Protein AF-M2P724-F1 (afdb_monomer_lite)

Radius of gyration: 20.93 Å; chains: 1; bounding box: 44×33×65 Å

pLDDT: mean 83.1, std 13.67, range [34.91, 96.81]

Secondary structure (DSSP, 8-state):
-HHHHHHHHHHHHHHHHHHHHHHHHHHHHHHHHHHHHHHHHHHHH-TTS-HHHHHHHHHHHHHHHHHHHHHHHHHHIIIIITTT-HHHHTS--HHHHHHHHHHHHHHHHHHHHHHHHHHHHTTT-TT-SS----

Structure (mmCIF, N/CA/C/O backbone):
data_AF-M2P724-F1
#
_entry.id   AF-M2P724-F1
#
loop_
_atom_site.group_PDB
_atom_site.id
_atom_site.type_symbol
_atom_site.label_atom_id
_atom_site.label_alt_id
_atom_site.label_comp_id
_atom_site.label_asym_id
_atom_site.label_entity_id
_atom_site.label_seq_id
_atom_site.pdbx_PDB_ins_code
_atom_site.Cartn_x
_atom_site.Cartn_y
_atom_site.Cartn_z
_atom_site.occupancy
_atom_site.B_iso_or_equiv
_atom_site.auth_seq_id
_atom_site.auth_comp_id
_atom_site.auth_asym_id
_atom_site.auth_atom_id
_atom_site.pdbx_PDB_model_num
ATOM 1 N N . MET A 1 1 ? 24.271 5.626 -35.280 1.00 45.81 1 MET A N 1
ATOM 2 C CA . MET A 1 1 ? 24.306 6.841 -34.432 1.00 45.81 1 MET A CA 1
ATOM 3 C C . MET A 1 1 ? 22.914 7.267 -33.945 1.00 45.81 1 MET A C 1
ATOM 5 O O . MET A 1 1 ? 22.829 7.806 -32.856 1.00 45.81 1 MET A O 1
ATOM 9 N N . SER A 1 2 ? 21.824 6.957 -34.663 1.00 53.28 2 SER A N 1
ATOM 10 C CA . SER A 1 2 ? 20.428 7.166 -34.215 1.00 53.28 2 SER A CA 1
ATOM 11 C C . SER A 1 2 ? 19.919 6.164 -33.164 1.00 53.28 2 SER A C 1
ATOM 13 O O . SER A 1 2 ? 19.050 6.508 -32.376 1.00 53.28 2 SER A O 1
ATOM 15 N N . VAL A 1 3 ? 20.470 4.943 -33.121 1.00 55.03 3 VAL A N 1
ATOM 16 C CA . VAL A 1 3 ? 20.098 3.920 -32.119 1.00 55.03 3 VAL A CA 1
ATOM 17 C C . VAL A 1 3 ? 20.553 4.312 -30.708 1.00 55.03 3 VAL A C 1
ATOM 19 O O . VAL A 1 3 ? 19.787 4.161 -29.767 1.00 55.03 3 VAL A O 1
ATOM 22 N N . PHE A 1 4 ? 21.749 4.896 -30.565 1.00 55.62 4 PHE A N 1
ATOM 23 C CA . PHE A 1 4 ? 22.280 5.312 -29.260 1.00 55.62 4 PHE A CA 1
ATOM 24 C C . PHE A 1 4 ? 21.421 6.409 -28.609 1.00 55.62 4 PHE A C 1
ATOM 26 O O . PHE A 1 4 ? 21.005 6.228 -27.470 1.00 55.62 4 PHE A O 1
ATOM 33 N N . LEU A 1 5 ? 21.011 7.430 -29.379 1.00 58.25 5 LEU A N 1
ATOM 34 C CA . L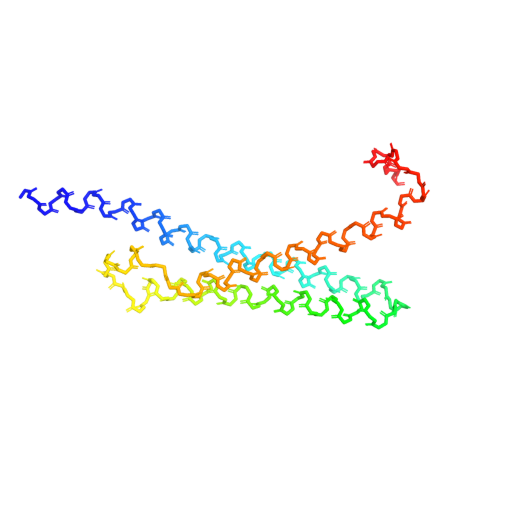EU A 1 5 ? 20.118 8.503 -28.908 1.00 58.25 5 LEU A CA 1
ATOM 35 C C . LEU A 1 5 ? 18.740 8.002 -28.435 1.00 58.25 5 LEU A C 1
ATOM 37 O O . LEU A 1 5 ? 18.114 8.647 -27.598 1.00 58.25 5 LEU A O 1
ATOM 41 N N . SER A 1 6 ? 18.260 6.866 -28.956 1.00 62.47 6 SER A N 1
ATOM 42 C CA . SER A 1 6 ? 17.011 6.246 -28.498 1.00 62.47 6 SER A CA 1
ATOM 43 C C . SER A 1 6 ? 17.200 5.535 -27.159 1.00 62.47 6 SER A C 1
ATOM 45 O O . SER A 1 6 ? 16.406 5.755 -26.247 1.00 62.47 6 SER A O 1
ATOM 47 N N . THR A 1 7 ? 18.267 4.751 -26.985 1.00 65.88 7 THR A N 1
ATOM 48 C CA . THR A 1 7 ? 18.551 4.087 -25.700 1.00 65.88 7 THR A CA 1
A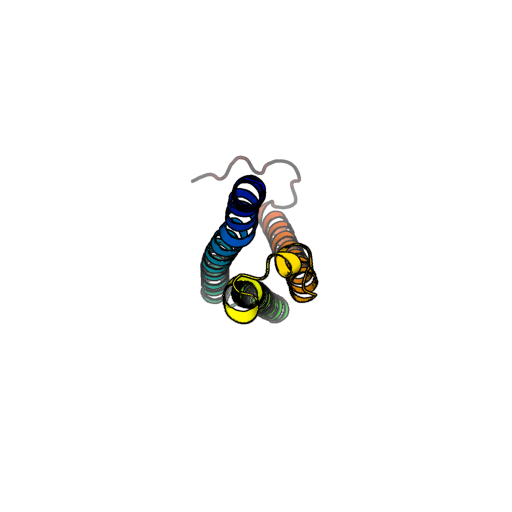TOM 49 C C . THR A 1 7 ? 18.778 5.083 -24.569 1.00 65.88 7 THR A C 1
ATOM 51 O O . THR A 1 7 ? 18.232 4.888 -23.486 1.00 65.88 7 THR A O 1
ATOM 54 N N . ASP A 1 8 ? 19.507 6.172 -24.825 1.00 72.38 8 ASP A N 1
ATOM 55 C CA . ASP A 1 8 ? 19.834 7.188 -23.814 1.00 72.38 8 ASP A CA 1
ATOM 56 C C . ASP A 1 8 ? 18.577 7.846 -23.215 1.00 72.38 8 ASP A C 1
ATOM 58 O O . ASP A 1 8 ? 18.553 8.193 -22.036 1.00 72.38 8 ASP A O 1
ATOM 62 N N . ALA A 1 9 ? 17.506 7.969 -24.008 1.00 73.69 9 ALA A N 1
ATOM 63 C CA . ALA A 1 9 ? 16.208 8.468 -23.557 1.00 73.69 9 ALA A CA 1
ATOM 64 C C . ALA A 1 9 ? 15.323 7.375 -22.922 1.00 73.69 9 ALA A C 1
ATOM 66 O O . ALA A 1 9 ? 14.510 7.667 -22.045 1.00 73.69 9 ALA A O 1
ATOM 67 N N . MET A 1 10 ? 15.473 6.114 -23.338 1.00 73.25 10 MET A N 1
ATOM 68 C CA . MET A 1 10 ? 14.656 4.991 -22.855 1.00 73.25 10 MET A CA 1
ATOM 69 C C . MET A 1 10 ? 15.087 4.499 -21.466 1.00 73.25 10 MET A C 1
ATOM 71 O O . MET A 1 10 ? 14.236 4.177 -20.637 1.00 73.25 10 MET A O 1
ATOM 75 N N . TYR A 1 11 ? 16.394 4.480 -21.183 1.00 79.06 11 TYR A N 1
ATOM 76 C CA . TYR A 1 11 ? 16.942 4.082 -19.880 1.00 79.06 11 TYR A CA 1
ATOM 77 C C . TYR A 1 11 ? 16.348 4.853 -18.685 1.00 79.06 11 TYR A C 1
ATOM 79 O O . TYR A 1 11 ? 15.839 4.202 -17.766 1.00 79.06 11 TYR A O 1
ATOM 87 N N . PRO A 1 12 ? 16.351 6.202 -18.663 1.00 82.94 12 PRO A N 1
ATOM 88 C CA . PRO A 1 12 ? 15.794 6.955 -17.541 1.00 82.94 12 PRO A CA 1
ATOM 89 C C . PRO A 1 12 ? 14.275 6.793 -17.415 1.00 82.94 12 PRO A C 1
ATOM 91 O O . PRO A 1 12 ? 13.759 6.836 -16.301 1.00 82.94 12 PRO A O 1
ATOM 94 N N . LEU A 1 13 ? 13.557 6.560 -18.521 1.00 82.12 13 LEU A N 1
ATOM 95 C CA . LEU A 1 13 ? 12.110 6.335 -18.502 1.00 82.12 13 LEU A CA 1
ATOM 96 C C . LEU A 1 13 ? 11.757 5.010 -17.816 1.00 82.12 13 LEU A C 1
ATOM 98 O O . LEU A 1 13 ? 10.903 4.978 -16.933 1.00 82.12 13 LEU A O 1
ATOM 102 N N . VAL A 1 14 ? 12.437 3.920 -18.183 1.00 83.94 14 VAL A N 1
ATOM 103 C CA . VAL A 1 14 ? 12.215 2.607 -17.558 1.00 83.94 14 VAL A CA 1
ATOM 104 C C . VAL A 1 14 ? 12.644 2.618 -16.098 1.00 83.94 14 VAL A C 1
ATOM 106 O O . VAL A 1 14 ? 11.903 2.143 -15.239 1.00 83.94 14 VAL A O 1
ATOM 109 N N . GLN A 1 15 ? 13.816 3.180 -15.798 1.00 85.75 15 GLN A N 1
ATOM 110 C CA . GLN A 1 15 ? 14.293 3.273 -14.421 1.00 85.75 15 GLN A CA 1
ATOM 111 C C . GLN A 1 15 ? 13.360 4.136 -13.561 1.00 85.75 15 GLN A C 1
ATOM 113 O O . GLN A 1 15 ? 13.075 3.767 -12.424 1.00 85.75 15 GLN A O 1
ATOM 118 N N . GLY A 1 16 ? 12.857 5.247 -14.104 1.00 85.06 16 GLY A N 1
ATOM 119 C CA . GLY A 1 16 ? 11.909 6.123 -13.425 1.00 85.06 16 GLY A CA 1
ATOM 120 C C . GLY A 1 16 ? 10.579 5.430 -13.152 1.00 85.06 16 GLY A C 1
ATOM 121 O O . GLY A 1 16 ? 10.155 5.369 -12.005 1.00 85.06 16 GLY A O 1
ATOM 122 N N . THR A 1 17 ? 9.943 4.860 -14.174 1.00 86.62 17 THR A N 1
ATOM 123 C CA . THR A 1 17 ? 8.599 4.280 -14.041 1.00 86.62 17 THR A CA 1
ATOM 124 C C . THR A 1 17 ? 8.628 2.908 -13.376 1.00 86.62 17 THR A C 1
ATOM 126 O O . THR A 1 17 ? 8.048 2.726 -12.309 1.00 86.62 17 THR A O 1
ATOM 129 N N . CYS A 1 18 ? 9.326 1.931 -13.962 1.00 86.81 18 CYS A N 1
ATOM 130 C CA . CYS A 1 18 ? 9.345 0.566 -13.433 1.00 86.81 18 CYS A CA 1
ATOM 131 C C . CYS A 1 18 ? 10.063 0.503 -12.082 1.00 86.81 18 CYS A C 1
ATOM 133 O O . CYS A 1 18 ? 9.617 -0.207 -11.183 1.00 86.81 18 CYS A O 1
ATOM 135 N N . GLY A 1 19 ? 11.141 1.278 -11.913 1.00 88.44 19 GLY A N 1
ATOM 136 C CA . GLY A 1 19 ? 11.827 1.387 -10.627 1.00 88.44 19 GLY A CA 1
ATOM 137 C C . GLY A 1 19 ? 10.930 1.985 -9.543 1.00 88.44 19 GLY A C 1
ATOM 138 O O . GLY A 1 19 ? 10.833 1.412 -8.458 1.00 88.44 19 GLY A O 1
ATOM 139 N N . ALA A 1 20 ? 10.215 3.079 -9.837 1.00 91.12 20 ALA A N 1
ATOM 140 C CA . ALA A 1 20 ? 9.273 3.662 -8.883 1.00 91.12 20 ALA A CA 1
ATOM 141 C C . ALA A 1 20 ? 8.122 2.708 -8.541 1.00 91.12 20 ALA A C 1
ATOM 143 O O . ALA A 1 20 ? 7.781 2.597 -7.369 1.00 91.12 20 ALA A O 1
ATOM 144 N N . LEU A 1 21 ? 7.565 1.981 -9.517 1.00 92.06 21 LEU A N 1
ATOM 145 C CA . LEU A 1 21 ? 6.488 1.012 -9.280 1.00 92.06 21 LEU A CA 1
ATOM 146 C C . LEU A 1 21 ? 6.926 -0.132 -8.355 1.00 92.06 21 LEU A C 1
ATOM 148 O O . LEU A 1 21 ? 6.183 -0.512 -7.454 1.00 92.06 21 LEU A O 1
ATOM 152 N N . VAL A 1 22 ? 8.146 -0.654 -8.523 1.00 93.12 22 VAL A N 1
ATOM 153 C CA . VAL A 1 22 ? 8.688 -1.697 -7.634 1.00 93.12 22 VAL A CA 1
ATOM 154 C C . VAL A 1 22 ? 8.868 -1.168 -6.210 1.00 93.12 22 VAL A C 1
ATOM 156 O O . VAL A 1 22 ? 8.509 -1.850 -5.249 1.00 93.12 22 VAL A O 1
ATOM 159 N N . VAL A 1 23 ? 9.396 0.051 -6.061 1.00 95.12 23 VAL A N 1
ATOM 160 C CA . VAL A 1 23 ? 9.548 0.691 -4.745 1.00 95.12 23 VAL A CA 1
ATOM 161 C C . VAL A 1 23 ? 8.183 0.959 -4.110 1.00 95.12 23 VAL A C 1
ATOM 163 O O . VAL A 1 23 ? 8.003 0.666 -2.930 1.00 95.12 23 VAL A O 1
ATOM 166 N N . ALA A 1 24 ? 7.214 1.457 -4.881 1.00 92.56 24 ALA A N 1
ATOM 167 C CA . ALA A 1 24 ? 5.851 1.697 -4.421 1.00 92.56 24 ALA A CA 1
ATOM 168 C C . ALA A 1 24 ? 5.197 0.401 -3.927 1.00 92.56 24 ALA A C 1
ATOM 170 O O . ALA A 1 24 ? 4.754 0.350 -2.787 1.00 92.56 24 ALA A O 1
ATOM 171 N N . MET A 1 25 ? 5.252 -0.681 -4.710 1.00 95.12 25 MET A N 1
ATOM 172 C CA . MET A 1 25 ? 4.738 -2.000 -4.319 1.00 95.12 25 MET A CA 1
ATOM 173 C C . MET A 1 25 ? 5.378 -2.519 -3.019 1.00 95.12 25 MET A C 1
ATOM 175 O O . MET A 1 25 ? 4.686 -3.064 -2.152 1.00 95.12 25 MET A O 1
ATOM 179 N N . ALA A 1 26 ? 6.695 -2.353 -2.860 1.00 96.44 26 ALA A N 1
ATOM 180 C CA . ALA A 1 26 ? 7.395 -2.753 -1.641 1.00 96.44 26 ALA A CA 1
ATOM 181 C C . ALA A 1 26 ? 6.931 -1.934 -0.426 1.00 96.44 26 ALA A C 1
ATOM 183 O O . ALA A 1 26 ? 6.674 -2.501 0.637 1.00 96.44 26 ALA A O 1
ATOM 184 N N . LEU A 1 27 ? 6.777 -0.617 -0.586 1.00 95.56 27 LEU A N 1
ATOM 185 C CA . LEU A 1 27 ? 6.265 0.260 0.466 1.00 95.56 27 LEU A CA 1
ATOM 186 C C . LEU A 1 27 ? 4.808 -0.062 0.818 1.00 95.56 27 LEU A C 1
ATOM 188 O O . LEU A 1 27 ? 4.508 -0.194 2.003 1.00 95.56 27 LEU A O 1
ATOM 192 N N . SER A 1 28 ? 3.931 -0.277 -0.166 1.00 94.88 28 SER A N 1
ATOM 193 C CA . SER A 1 28 ? 2.539 -0.691 0.066 1.00 94.88 28 SER A CA 1
ATOM 194 C C . SER A 1 28 ? 2.468 -2.004 0.847 1.00 94.88 28 SER A C 1
ATOM 196 O O . SER A 1 28 ? 1.707 -2.120 1.802 1.00 94.88 28 SER A O 1
ATOM 198 N N . SER A 1 29 ? 3.349 -2.962 0.543 1.00 95.50 29 SER A N 1
ATOM 199 C CA . SER A 1 29 ? 3.432 -4.226 1.290 1.00 95.50 29 SER A CA 1
ATOM 200 C C . SER A 1 29 ? 3.826 -4.022 2.761 1.00 95.50 29 SER A C 1
ATOM 202 O O . SER A 1 29 ? 3.315 -4.710 3.647 1.00 95.50 29 SER A O 1
ATOM 204 N N . VAL A 1 30 ? 4.722 -3.069 3.046 1.00 96.81 30 VAL A N 1
ATOM 205 C CA . VAL A 1 30 ? 5.089 -2.700 4.425 1.00 96.81 30 VAL A CA 1
ATOM 206 C C . VAL A 1 30 ? 3.914 -2.033 5.138 1.00 96.81 30 VAL A C 1
ATOM 208 O O . VAL A 1 30 ? 3.624 -2.382 6.284 1.00 96.81 30 VAL A O 1
ATOM 211 N N . VAL A 1 31 ? 3.220 -1.112 4.463 1.00 92.69 31 VAL A N 1
ATOM 212 C CA . VAL A 1 31 ? 2.028 -0.439 4.999 1.00 92.69 31 VAL A CA 1
ATOM 213 C C . VAL A 1 31 ? 0.947 -1.458 5.342 1.00 92.69 31 VAL A C 1
ATOM 215 O O . VAL A 1 31 ? 0.450 -1.426 6.464 1.00 92.69 31 VAL A O 1
ATOM 218 N N . LEU A 1 32 ? 0.691 -2.437 4.473 1.00 95.06 32 LEU A N 1
ATOM 219 C CA . LEU A 1 32 ? -0.232 -3.535 4.755 1.00 95.06 32 LEU A CA 1
ATOM 220 C C . LEU A 1 32 ? 0.154 -4.305 6.029 1.00 95.06 32 LEU A C 1
ATOM 222 O O . LEU A 1 32 ? -0.699 -4.610 6.864 1.00 95.06 32 LEU A O 1
ATOM 226 N N . GLY A 1 33 ? 1.447 -4.580 6.227 1.00 95.12 33 GLY A N 1
ATOM 227 C CA . GLY A 1 33 ? 1.951 -5.182 7.464 1.00 95.12 33 GLY A CA 1
ATOM 228 C C . GLY A 1 33 ? 1.634 -4.334 8.703 1.00 95.12 33 GLY A C 1
ATOM 229 O O . GLY A 1 33 ? 1.180 -4.860 9.724 1.00 95.12 33 GLY A O 1
ATOM 230 N N . CYS A 1 34 ? 1.808 -3.013 8.610 1.00 94.75 34 CYS A N 1
ATOM 231 C CA . CYS A 1 34 ? 1.417 -2.083 9.666 1.00 94.75 34 CYS A CA 1
ATOM 232 C C . CYS A 1 34 ? -0.100 -2.080 9.903 1.00 94.75 34 CYS A C 1
ATOM 234 O O . CYS A 1 34 ? -0.520 -2.127 11.059 1.00 94.75 34 CYS A O 1
ATOM 236 N N . THR A 1 35 ? -0.918 -2.070 8.850 1.00 93.50 35 THR A N 1
ATOM 237 C CA . THR A 1 35 ? -2.386 -2.094 8.932 1.00 93.50 35 THR A CA 1
ATOM 238 C C . THR A 1 35 ? -2.886 -3.363 9.624 1.00 93.50 35 THR A C 1
ATOM 240 O O . THR A 1 35 ? -3.726 -3.292 10.522 1.00 93.50 35 THR A O 1
ATOM 243 N N . ILE A 1 36 ? -2.323 -4.527 9.285 1.00 94.94 36 ILE A N 1
ATOM 244 C CA . ILE A 1 36 ? -2.650 -5.805 9.936 1.00 94.94 36 ILE A CA 1
ATOM 245 C C . ILE A 1 36 ? -2.287 -5.762 11.423 1.00 94.94 36 ILE A C 1
ATOM 247 O O . ILE A 1 36 ? -3.085 -6.173 12.267 1.00 94.94 36 ILE A O 1
ATOM 251 N N . LEU A 1 37 ? -1.108 -5.236 11.767 1.00 94.81 37 LEU A N 1
ATOM 252 C CA . LEU A 1 37 ? -0.683 -5.115 13.160 1.00 94.81 37 LEU A CA 1
ATOM 253 C C . LEU A 1 37 ? -1.592 -4.158 13.949 1.00 94.81 37 LEU A C 1
ATOM 255 O O . LEU A 1 37 ? -1.979 -4.460 15.078 1.00 94.81 37 LEU A O 1
ATOM 259 N N . GLN A 1 38 ? -1.980 -3.029 13.353 1.00 90.06 38 GLN A N 1
ATOM 260 C CA . GLN A 1 38 ? -2.939 -2.091 13.944 1.00 90.06 38 GLN A CA 1
ATOM 261 C C . GLN A 1 38 ? -4.303 -2.753 14.177 1.00 90.06 38 GLN A C 1
ATOM 263 O O . GLN A 1 38 ? -4.874 -2.611 15.260 1.00 90.06 38 GLN A O 1
ATOM 268 N N . ALA A 1 39 ? -4.797 -3.525 13.205 1.00 91.56 39 ALA A N 1
ATOM 269 C CA . ALA A 1 39 ? -6.034 -4.285 13.342 1.00 91.56 39 ALA A CA 1
ATOM 270 C C . ALA A 1 39 ? -5.933 -5.329 14.465 1.00 91.56 39 ALA A C 1
ATOM 272 O O . ALA A 1 39 ? -6.843 -5.437 15.288 1.00 91.56 39 ALA A O 1
ATOM 273 N N . TYR A 1 40 ? -4.809 -6.045 14.563 1.00 91.88 40 TYR A N 1
ATOM 274 C CA . TYR A 1 40 ? -4.557 -7.001 15.642 1.00 91.88 40 TYR A CA 1
ATOM 275 C C . TYR A 1 40 ? -4.608 -6.334 17.025 1.00 91.88 40 TYR A C 1
ATOM 277 O O . TYR A 1 40 ? -5.347 -6.789 17.902 1.00 91.88 40 TYR A O 1
ATOM 285 N N . TYR A 1 41 ? -3.895 -5.217 17.212 1.00 89.31 41 TYR A N 1
ATOM 286 C CA . TYR A 1 41 ? -3.936 -4.458 18.468 1.00 89.31 41 TYR A CA 1
ATOM 287 C C . TYR A 1 41 ? -5.343 -3.958 18.804 1.00 89.31 41 TYR A C 1
ATOM 289 O O . TYR A 1 41 ? -5.743 -3.979 19.971 1.00 89.31 41 TYR A O 1
ATOM 297 N N . TYR A 1 42 ? -6.106 -3.532 17.796 1.00 88.31 42 TYR A N 1
ATOM 298 C CA . TYR A 1 42 ? -7.488 -3.109 17.980 1.00 88.31 42 TYR A CA 1
ATOM 299 C C . TYR A 1 42 ? -8.361 -4.258 18.512 1.00 88.31 42 TYR A C 1
ATOM 301 O O . TYR A 1 42 ? -9.041 -4.091 19.527 1.00 88.31 42 TYR A O 1
ATOM 309 N N . PHE A 1 43 ? -8.294 -5.444 17.899 1.00 87.62 43 PHE A N 1
ATOM 310 C CA . PHE A 1 43 ? -9.069 -6.605 18.348 1.00 87.62 43 PHE A CA 1
ATOM 311 C C . PHE A 1 43 ? -8.655 -7.121 19.729 1.00 87.62 43 PHE A C 1
ATOM 313 O O . PHE A 1 43 ? -9.514 -7.599 20.476 1.00 87.62 43 PHE A O 1
ATOM 320 N N . ASP A 1 44 ? -7.377 -7.013 20.098 1.00 89.62 44 ASP A N 1
ATOM 321 C CA . ASP A 1 44 ? -6.927 -7.430 21.426 1.00 89.62 44 ASP A CA 1
ATOM 322 C C . ASP A 1 44 ? -7.375 -6.460 22.531 1.00 89.62 44 ASP A C 1
ATOM 324 O O . ASP A 1 44 ? -7.869 -6.890 23.581 1.00 89.62 44 ASP A O 1
ATOM 328 N N . ARG A 1 45 ? -7.245 -5.148 22.292 1.00 83.81 45 ARG A N 1
ATOM 329 C CA . ARG A 1 45 ? -7.492 -4.121 23.313 1.00 83.81 45 ARG A CA 1
ATOM 330 C C . ARG A 1 45 ? -8.965 -3.739 23.452 1.00 83.81 45 ARG A C 1
ATOM 332 O O . ARG A 1 45 ? -9.409 -3.469 24.566 1.00 83.81 45 ARG A O 1
ATOM 339 N N . PHE A 1 46 ? -9.726 -3.747 22.360 1.00 82.00 46 PHE A N 1
ATOM 340 C CA . PHE A 1 46 ? -11.104 -3.246 22.302 1.00 82.00 46 PHE A CA 1
ATOM 341 C C . PHE A 1 46 ? -12.121 -4.375 22.077 1.00 82.00 46 PHE A C 1
ATOM 343 O O . PHE A 1 46 ? -12.990 -4.334 21.205 1.00 82.00 46 PHE A O 1
ATOM 350 N N . LYS A 1 47 ? -12.040 -5.423 22.906 1.00 76.88 47 LYS A N 1
ATOM 351 C CA . LYS A 1 47 ? -12.922 -6.605 22.816 1.00 76.88 47 LYS A CA 1
ATOM 352 C C . LYS A 1 47 ? -14.408 -6.265 22.997 1.00 76.88 47 LYS A C 1
ATOM 354 O O . LYS A 1 47 ? -15.251 -6.917 22.377 1.00 76.88 47 LYS A O 1
ATOM 359 N N . SER A 1 48 ? -14.710 -5.232 23.788 1.00 79.81 48 SER A N 1
ATOM 360 C CA . SER A 1 48 ? -16.065 -4.756 24.111 1.00 79.81 48 SER A CA 1
ATOM 361 C C . SER A 1 48 ? -16.678 -3.811 23.065 1.00 79.81 48 SER A C 1
ATOM 363 O O . SER A 1 48 ? -17.846 -3.448 23.210 1.00 79.81 48 SER A O 1
ATOM 365 N N . ASP A 1 49 ? -15.931 -3.393 22.040 1.00 80.44 49 ASP A N 1
ATOM 366 C CA . ASP A 1 49 ? -16.445 -2.431 21.063 1.00 80.44 49 ASP A CA 1
ATOM 367 C C . ASP A 1 49 ? -17.509 -3.057 20.152 1.00 80.44 49 ASP A C 1
ATOM 369 O O . ASP A 1 49 ? -17.504 -4.263 19.861 1.00 80.44 49 ASP A O 1
ATOM 373 N N . GLY A 1 50 ? -18.436 -2.208 19.699 1.00 80.31 50 GLY A N 1
ATOM 374 C CA . GLY A 1 50 ? -19.579 -2.606 18.886 1.00 80.31 50 GLY A CA 1
ATOM 37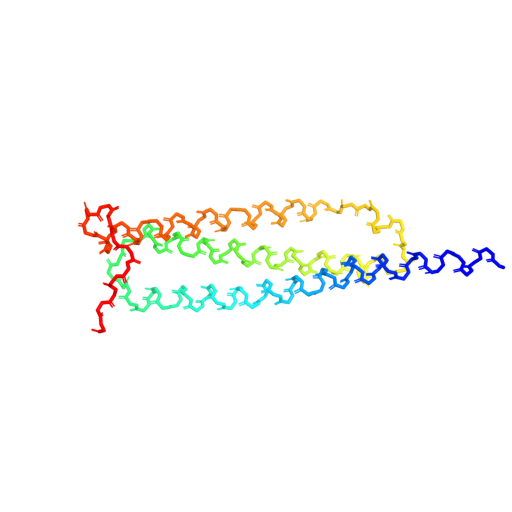5 C C . GLY A 1 50 ? -19.175 -3.285 17.575 1.00 80.31 50 GLY A C 1
ATOM 376 O O . GLY A 1 50 ? -18.183 -2.930 16.935 1.00 80.31 50 GLY A O 1
ATOM 377 N N . THR A 1 51 ? -19.993 -4.244 17.137 1.00 83.69 51 THR A N 1
ATOM 378 C CA . THR A 1 51 ? -19.761 -5.049 15.926 1.00 83.69 51 THR A CA 1
ATOM 379 C C . THR A 1 51 ? -19.538 -4.197 14.672 1.00 83.69 51 THR A C 1
ATOM 381 O O . THR A 1 51 ? -18.742 -4.577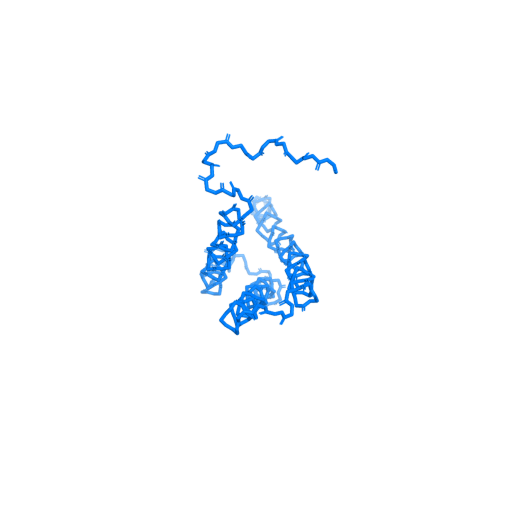 13.821 1.00 83.69 51 THR A O 1
ATOM 384 N N . TYR A 1 52 ? -20.162 -3.017 14.583 1.00 84.62 52 TYR A N 1
ATOM 385 C CA . TYR A 1 52 ? -19.957 -2.073 13.479 1.00 84.62 52 TYR A CA 1
ATOM 386 C C . TYR A 1 52 ? -18.485 -1.665 13.303 1.00 84.62 52 TYR A C 1
ATOM 388 O O . TYR A 1 52 ? -17.956 -1.729 12.196 1.00 84.62 52 TYR A O 1
ATOM 396 N N . LEU A 1 53 ? -17.795 -1.309 14.393 1.00 85.81 53 LEU A N 1
ATOM 397 C CA . LEU A 1 53 ? -16.405 -0.850 14.333 1.00 85.81 53 LEU A CA 1
ATOM 398 C C . LEU A 1 53 ? -15.456 -2.010 13.989 1.00 85.81 53 LEU A C 1
ATOM 400 O O . LEU A 1 53 ? -14.497 -1.841 13.244 1.00 85.81 53 LEU A O 1
ATOM 404 N N . LYS A 1 54 ? -15.781 -3.224 14.446 1.00 87.06 54 LYS A N 1
ATOM 405 C CA . LYS A 1 54 ? -15.064 -4.451 14.066 1.00 87.06 54 LYS A CA 1
ATOM 406 C C . LYS A 1 54 ? -15.192 -4.755 12.572 1.00 87.06 54 LYS A C 1
ATOM 408 O O . LYS A 1 54 ? -14.182 -5.012 11.927 1.00 87.06 54 LYS A O 1
ATOM 413 N N . VAL A 1 55 ? -16.405 -4.684 12.016 1.00 90.56 55 VAL A N 1
ATOM 414 C CA . VAL A 1 55 ? -16.640 -4.865 10.570 1.00 90.56 55 VAL A CA 1
ATOM 415 C C . VAL A 1 55 ? -15.897 -3.801 9.764 1.00 90.56 55 VAL A C 1
ATOM 417 O O . VAL A 1 55 ? -15.270 -4.130 8.762 1.00 90.56 55 VAL A O 1
ATOM 420 N N . PHE A 1 56 ? -15.903 -2.551 10.230 1.00 91.06 56 PHE A N 1
ATOM 421 C CA . PHE A 1 56 ? -15.169 -1.460 9.593 1.00 91.06 56 PHE A CA 1
ATOM 422 C C . PHE A 1 56 ? -13.658 -1.728 9.521 1.00 91.06 56 PHE A C 1
ATOM 424 O O . PHE A 1 56 ? -13.063 -1.558 8.460 1.00 91.06 56 PHE A O 1
ATOM 431 N N . VAL A 1 57 ? -13.042 -2.199 10.612 1.00 92.12 57 VAL A N 1
ATOM 432 C CA . VAL A 1 57 ? -11.606 -2.534 10.641 1.00 92.12 57 VAL A CA 1
ATOM 433 C C . VAL A 1 57 ? -11.283 -3.701 9.705 1.00 92.12 57 VAL A C 1
ATOM 435 O O . VAL A 1 57 ? -10.302 -3.631 8.970 1.00 92.12 57 VAL A O 1
ATOM 438 N N . VAL A 1 58 ? -12.117 -4.748 9.671 1.00 93.75 58 VAL A N 1
ATOM 439 C CA . VAL A 1 58 ? -11.933 -5.861 8.718 1.00 93.75 58 VAL A CA 1
ATOM 440 C C . VAL A 1 58 ? -12.041 -5.371 7.275 1.00 93.75 58 VAL A C 1
ATOM 442 O O . VAL A 1 58 ? -11.218 -5.746 6.444 1.00 93.75 58 VAL A O 1
ATOM 445 N N . ALA A 1 59 ? -13.022 -4.516 6.975 1.00 94.44 59 ALA A N 1
ATOM 446 C CA . ALA A 1 59 ? -13.180 -3.938 5.646 1.00 94.44 59 ALA A CA 1
ATOM 447 C C . ALA A 1 59 ? -11.961 -3.093 5.250 1.00 94.44 59 ALA A C 1
ATOM 449 O O . ALA A 1 59 ? -11.480 -3.224 4.130 1.00 94.44 59 ALA A O 1
ATOM 450 N N . LEU A 1 60 ? -11.425 -2.286 6.172 1.00 94.50 60 LEU A N 1
ATOM 451 C CA . LEU A 1 60 ? -10.223 -1.484 5.940 1.00 94.50 60 LEU A CA 1
ATOM 452 C C . LEU A 1 60 ? -9.034 -2.372 5.553 1.00 94.50 60 LEU A C 1
ATOM 454 O O . LEU A 1 60 ? -8.413 -2.127 4.525 1.00 94.50 60 LEU A O 1
ATOM 458 N N . VAL A 1 61 ? -8.768 -3.435 6.321 1.00 95.50 61 VAL A N 1
ATOM 459 C CA . VAL A 1 61 ? -7.695 -4.396 6.004 1.00 95.50 61 VAL A CA 1
ATOM 460 C C . VAL A 1 61 ? -7.931 -5.048 4.639 1.00 95.50 61 VAL A C 1
ATOM 462 O O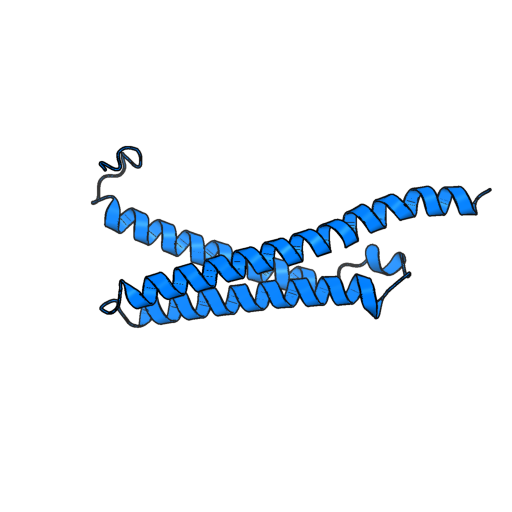 . VAL A 1 61 ? -6.998 -5.180 3.856 1.00 95.50 61 VAL A O 1
ATOM 465 N N . ALA A 1 62 ? -9.171 -5.429 4.318 1.00 96.31 62 ALA A N 1
ATOM 466 C CA . ALA A 1 62 ? -9.491 -6.049 3.034 1.00 96.31 62 ALA A CA 1
ATOM 467 C C . ALA A 1 62 ? -9.258 -5.104 1.840 1.00 96.31 62 ALA A C 1
ATOM 469 O O . ALA A 1 62 ? -8.731 -5.539 0.816 1.00 96.31 62 ALA A O 1
ATOM 470 N N . PHE A 1 63 ? -9.615 -3.822 1.966 1.00 95.56 63 PHE A N 1
ATOM 471 C CA . PHE A 1 63 ? -9.341 -2.821 0.932 1.00 95.56 63 PHE A CA 1
ATOM 472 C C . PHE A 1 63 ? -7.839 -2.555 0.772 1.00 95.56 63 PHE A C 1
ATOM 474 O O . PHE A 1 63 ? -7.365 -2.489 -0.358 1.00 95.56 63 PHE A O 1
ATOM 481 N N . ASP A 1 64 ? -7.089 -2.484 1.872 1.00 95.38 64 ASP A N 1
ATOM 482 C CA . ASP A 1 64 ? -5.629 -2.294 1.862 1.00 95.38 64 ASP A CA 1
ATOM 483 C C . ASP A 1 64 ? -4.895 -3.496 1.230 1.00 95.38 64 ASP A C 1
ATOM 485 O O . ASP A 1 64 ? -3.941 -3.353 0.461 1.00 95.38 64 ASP A O 1
ATOM 489 N N . MET A 1 65 ? -5.403 -4.713 1.464 1.00 95.88 65 MET A N 1
ATOM 490 C CA . MET A 1 65 ? -4.935 -5.916 0.768 1.00 95.88 65 MET A CA 1
ATOM 491 C C . MET A 1 65 ? -5.220 -5.854 -0.736 1.00 95.88 65 MET A C 1
ATOM 493 O O . MET A 1 65 ? -4.352 -6.204 -1.534 1.00 95.88 65 MET A O 1
ATOM 497 N N . ALA A 1 66 ? -6.421 -5.428 -1.137 1.00 96.25 66 ALA A N 1
ATOM 498 C CA . ALA A 1 66 ? -6.791 -5.315 -2.547 1.00 96.25 66 ALA A CA 1
ATOM 499 C C . ALA A 1 66 ? -5.949 -4.262 -3.288 1.00 96.25 66 ALA A C 1
ATOM 501 O O . ALA A 1 66 ? -5.558 -4.488 -4.436 1.00 96.25 66 ALA A O 1
ATOM 502 N N . ASP A 1 67 ? -5.637 -3.147 -2.625 1.00 95.00 67 ASP A N 1
ATOM 503 C CA . ASP A 1 67 ? -4.725 -2.118 -3.128 1.00 95.00 67 ASP A CA 1
ATOM 504 C C . ASP A 1 67 ? -3.323 -2.697 -3.368 1.00 95.00 67 ASP A C 1
ATOM 506 O O . ASP A 1 67 ? -2.808 -2.676 -4.486 1.00 95.00 67 ASP A O 1
ATOM 510 N N . THR A 1 68 ? -2.767 -3.373 -2.357 1.00 95.19 68 THR A N 1
ATOM 511 C CA . THR A 1 68 ? -1.442 -4.006 -2.447 1.00 95.19 68 THR A CA 1
ATOM 512 C C . THR A 1 68 ? -1.378 -5.075 -3.548 1.00 95.19 68 THR A C 1
ATOM 514 O O . THR A 1 68 ? -0.392 -5.165 -4.279 1.00 95.19 68 THR A O 1
ATOM 517 N N . ILE A 1 69 ? -2.435 -5.880 -3.717 1.00 95.88 69 ILE A N 1
ATOM 518 C CA . ILE A 1 69 ? -2.525 -6.862 -4.812 1.00 95.88 69 ILE A CA 1
ATOM 519 C C . ILE A 1 69 ? -2.540 -6.157 -6.173 1.00 95.88 69 ILE A C 1
ATOM 521 O O . ILE A 1 69 ? -1.884 -6.620 -7.108 1.00 95.88 69 ILE A O 1
ATOM 525 N N . SER A 1 70 ? -3.253 -5.036 -6.291 1.00 94.69 70 SER A N 1
ATOM 526 C CA . SER A 1 70 ? -3.299 -4.247 -7.525 1.00 94.69 70 SER A CA 1
ATOM 527 C C . SER A 1 70 ? -1.913 -3.704 -7.879 1.00 94.69 70 SER A C 1
ATOM 529 O O . SER A 1 70 ? -1.486 -3.865 -9.023 1.00 94.69 70 SER A O 1
ATOM 531 N N . ALA A 1 71 ? -1.160 -3.194 -6.898 1.00 94.62 71 ALA A N 1
ATOM 532 C CA . ALA A 1 71 ? 0.228 -2.763 -7.078 1.00 94.62 71 ALA A CA 1
ATOM 533 C C . ALA A 1 71 ? 1.129 -3.897 -7.613 1.00 94.62 71 ALA A C 1
ATOM 535 O O . ALA A 1 71 ? 1.889 -3.704 -8.565 1.00 94.62 71 ALA A O 1
ATOM 536 N N . ILE A 1 72 ? 0.998 -5.115 -7.067 1.00 94.62 72 ILE A N 1
ATOM 537 C CA . ILE A 1 72 ? 1.738 -6.298 -7.546 1.00 94.62 72 ILE A CA 1
ATOM 538 C C . ILE A 1 72 ? 1.375 -6.624 -9.001 1.00 94.62 72 ILE A C 1
ATOM 540 O O . ILE A 1 72 ? 2.258 -6.893 -9.818 1.00 94.62 72 ILE A O 1
ATOM 544 N N . LEU A 1 73 ? 0.085 -6.586 -9.347 1.00 93.88 73 LEU A N 1
ATOM 545 C CA . LEU A 1 73 ? -0.384 -6.856 -10.708 1.00 93.88 73 LEU A CA 1
ATOM 546 C C . LEU A 1 73 ? 0.116 -5.813 -11.713 1.00 93.88 73 LEU A C 1
ATOM 548 O O . LEU A 1 73 ? 0.449 -6.172 -12.842 1.00 93.88 73 LEU A O 1
ATOM 552 N N . ILE A 1 74 ? 0.204 -4.544 -11.313 1.00 92.12 74 ILE A N 1
ATOM 553 C CA . ILE A 1 74 ? 0.743 -3.462 -12.146 1.00 92.12 74 ILE A CA 1
ATOM 554 C C . ILE A 1 74 ? 2.223 -3.706 -12.430 1.00 92.12 74 ILE A C 1
ATOM 556 O O . ILE A 1 74 ? 2.636 -3.690 -13.592 1.00 92.12 74 ILE A O 1
ATOM 560 N N . VAL A 1 75 ? 3.013 -4.010 -11.396 1.00 92.88 75 VAL A N 1
ATOM 561 C CA . VAL A 1 75 ? 4.431 -4.357 -11.565 1.00 92.88 75 VAL A CA 1
ATOM 562 C C . VAL A 1 75 ? 4.575 -5.574 -12.478 1.00 92.88 75 VAL A C 1
ATOM 564 O O . VAL A 1 75 ? 5.367 -5.536 -13.419 1.00 92.88 75 VAL A O 1
ATOM 567 N N . TRP A 1 76 ? 3.780 -6.627 -12.273 1.00 90.88 76 TRP A N 1
ATOM 568 C CA . TRP A 1 76 ? 3.787 -7.823 -13.122 1.00 90.88 76 TRP A CA 1
ATOM 569 C C . TRP A 1 76 ? 3.459 -7.507 -14.590 1.00 90.88 76 TRP A C 1
ATOM 571 O O . TRP A 1 76 ? 4.095 -8.035 -15.505 1.00 90.88 76 TRP A O 1
ATOM 581 N N . TRP A 1 77 ? 2.501 -6.612 -14.838 1.00 90.06 77 TRP A N 1
ATOM 582 C CA . TRP A 1 77 ? 2.094 -6.230 -16.189 1.00 90.06 77 TRP A CA 1
ATOM 583 C C . TRP A 1 77 ? 3.219 -5.547 -16.977 1.00 90.06 77 TRP A C 1
ATOM 585 O O . TRP A 1 77 ? 3.466 -5.918 -18.126 1.00 90.06 77 TRP A O 1
ATOM 595 N N . TYR A 1 78 ? 3.934 -4.608 -16.350 1.00 86.50 78 TYR A N 1
ATOM 596 C CA . TYR A 1 78 ? 5.039 -3.884 -16.988 1.00 86.50 78 TYR A CA 1
ATOM 597 C C . TYR A 1 78 ? 6.349 -4.675 -17.039 1.00 86.50 78 TYR A C 1
ATOM 599 O O . TYR A 1 78 ? 7.119 -4.527 -17.983 1.00 86.50 78 TYR A O 1
ATOM 607 N N . THR A 1 79 ? 6.632 -5.501 -16.028 1.00 85.94 79 THR A N 1
ATOM 608 C CA . THR A 1 79 ? 7.935 -6.183 -15.914 1.00 85.94 79 THR A CA 1
ATOM 609 C C . THR A 1 79 ? 7.957 -7.580 -16.519 1.00 85.94 79 THR A C 1
ATOM 611 O O . THR A 1 79 ? 9.027 -8.030 -16.917 1.00 85.94 79 THR A O 1
ATOM 614 N N . VAL A 1 80 ? 6.815 -8.268 -16.605 1.00 87.38 80 VAL A N 1
ATOM 615 C CA . VAL A 1 80 ? 6.748 -9.652 -17.100 1.00 87.38 80 VAL A CA 1
ATOM 616 C C . VAL A 1 80 ? 5.971 -9.734 -18.408 1.00 87.38 80 VAL A C 1
ATOM 618 O O . VAL A 1 80 ? 6.501 -10.231 -19.397 1.00 87.38 80 VAL A O 1
ATOM 621 N N . LEU A 1 81 ? 4.727 -9.241 -18.437 1.00 86.56 81 LEU A N 1
ATOM 622 C CA . LEU A 1 81 ? 3.854 -9.377 -19.614 1.00 86.56 81 LEU A CA 1
ATOM 623 C C . LEU A 1 81 ? 4.317 -8.528 -20.807 1.00 86.56 81 LEU A C 1
ATOM 625 O O . LEU A 1 81 ? 4.292 -9.018 -21.931 1.00 86.56 81 LEU A O 1
ATOM 629 N N . HIS A 1 82 ? 4.747 -7.287 -20.568 1.00 84.88 82 HIS A N 1
ATOM 630 C CA . HIS A 1 82 ? 5.184 -6.346 -21.612 1.00 84.88 82 HIS A CA 1
ATOM 631 C C . HIS A 1 82 ? 6.677 -6.015 -21.512 1.00 84.88 82 HIS A C 1
ATOM 633 O O . HIS A 1 82 ? 7.114 -4.895 -21.782 1.00 84.88 82 HIS A O 1
ATOM 639 N N . TYR A 1 83 ? 7.482 -6.999 -21.108 1.00 80.88 83 TYR A N 1
ATOM 640 C CA . TYR A 1 83 ? 8.920 -6.809 -20.976 1.00 80.88 83 TYR A CA 1
ATOM 641 C C . TYR A 1 83 ? 9.559 -6.401 -22.314 1.00 80.88 83 TYR A C 1
ATOM 643 O O . TYR A 1 83 ? 9.446 -7.111 -23.312 1.00 80.88 83 TYR A O 1
ATOM 651 N N . GLY A 1 84 ? 10.260 -5.265 -22.323 1.00 76.31 84 GLY A N 1
ATOM 652 C CA . GLY A 1 84 ? 10.943 -4.739 -23.511 1.00 76.31 84 GLY A CA 1
ATOM 653 C C . GLY A 1 84 ? 10.043 -3.992 -24.504 1.00 76.31 84 GLY A C 1
ATOM 654 O O . GLY A 1 84 ? 10.557 -3.488 -25.501 1.00 76.31 84 GLY A O 1
ATOM 655 N N . ASP A 1 85 ? 8.739 -3.877 -24.234 1.00 81.00 85 ASP A N 1
ATOM 656 C CA . ASP A 1 85 ? 7.812 -3.063 -25.023 1.00 81.00 85 ASP A CA 1
ATOM 657 C C . ASP A 1 85 ? 7.667 -1.666 -24.403 1.00 81.00 85 ASP A C 1
ATOM 659 O O . ASP A 1 85 ? 6.912 -1.451 -23.452 1.00 81.00 85 ASP A O 1
ATOM 663 N N . PHE A 1 86 ? 8.397 -0.695 -24.948 1.00 74.00 86 PHE A N 1
ATOM 664 C CA . PHE A 1 86 ? 8.407 0.677 -24.440 1.00 74.00 86 PHE A CA 1
ATOM 665 C C . PHE A 1 86 ? 7.121 1.458 -24.742 1.00 74.00 86 PHE A C 1
ATOM 667 O O . PHE A 1 86 ? 6.815 2.410 -24.021 1.00 74.00 86 PHE A O 1
ATOM 674 N N . ASP A 1 87 ? 6.328 1.039 -25.734 1.00 77.62 87 ASP A N 1
ATOM 675 C CA . ASP A 1 87 ? 5.023 1.652 -26.009 1.00 77.62 87 ASP A CA 1
ATOM 676 C C . ASP A 1 87 ? 4.013 1.311 -24.909 1.00 77.62 87 ASP A C 1
ATOM 678 O O . ASP A 1 87 ? 3.079 2.077 -24.653 1.00 77.62 87 ASP A O 1
ATOM 682 N N . SER A 1 88 ? 4.208 0.182 -24.222 1.00 76.06 88 SER A N 1
ATOM 683 C CA . SER A 1 88 ? 3.390 -0.203 -23.074 1.00 76.06 88 SER A CA 1
ATOM 684 C C . SER A 1 88 ? 3.564 0.760 -21.895 1.00 76.06 88 SER A C 1
ATOM 686 O O . SER A 1 88 ? 2.574 1.070 -21.238 1.00 76.06 88 SER A O 1
ATOM 688 N N . LEU A 1 89 ? 4.765 1.327 -21.682 1.00 74.12 89 LEU A N 1
ATOM 689 C CA . LEU A 1 89 ? 5.036 2.310 -20.619 1.00 74.12 89 LEU A CA 1
ATOM 690 C C . LEU A 1 89 ? 4.271 3.624 -20.818 1.00 74.12 89 LEU A C 1
ATOM 692 O O . LEU A 1 89 ? 3.961 4.304 -19.843 1.00 74.12 89 LEU A O 1
ATOM 696 N N . ALA A 1 90 ? 3.943 3.977 -22.062 1.00 76.19 90 ALA A N 1
ATOM 697 C CA . ALA A 1 90 ? 3.123 5.147 -22.368 1.00 76.19 90 ALA A CA 1
ATOM 698 C C . ALA A 1 90 ? 1.619 4.899 -22.140 1.00 76.19 90 ALA A C 1
ATOM 700 O O . ALA A 1 90 ? 0.822 5.838 -22.183 1.00 76.19 90 ALA A O 1
ATOM 701 N N . ARG A 1 91 ? 1.207 3.646 -21.905 1.00 80.50 91 ARG A N 1
ATOM 702 C CA . ARG A 1 91 ? -0.191 3.267 -21.680 1.00 80.50 91 ARG A CA 1
ATOM 703 C C . ARG A 1 91 ? -0.417 3.001 -20.199 1.00 80.50 91 ARG A C 1
ATOM 705 O O . ARG A 1 91 ? 0.284 2.198 -19.593 1.00 80.50 91 ARG A O 1
ATOM 712 N N . LEU A 1 92 ? -1.438 3.637 -19.629 1.00 81.06 92 LEU A N 1
ATOM 713 C CA . LEU A 1 92 ? -1.909 3.316 -18.282 1.00 81.06 92 LEU A CA 1
ATOM 714 C C . LEU A 1 92 ? -2.875 2.119 -18.347 1.00 81.06 92 LEU A C 1
ATOM 716 O O . LEU A 1 92 ? -3.969 2.267 -18.903 1.00 81.06 92 LEU A O 1
ATOM 720 N N . PRO A 1 93 ? -2.536 0.945 -17.784 1.00 84.81 93 PRO A N 1
ATOM 721 C CA . PRO A 1 93 ? -3.500 -0.121 -17.590 1.00 84.81 93 PRO A CA 1
ATOM 722 C C . PRO A 1 93 ? -4.586 0.335 -16.614 1.00 84.81 93 PRO A C 1
ATOM 724 O O . PRO A 1 93 ? -4.325 1.033 -15.634 1.00 84.81 93 PRO A O 1
ATOM 727 N N . LEU A 1 94 ? -5.817 -0.126 -16.850 1.00 87.06 94 LEU A N 1
ATOM 728 C CA . LEU A 1 94 ? -6.980 0.193 -16.011 1.00 87.06 94 LEU A CA 1
ATOM 729 C C . LEU A 1 94 ? -6.765 -0.149 -14.528 1.00 87.06 94 LEU A C 1
ATOM 731 O O . LEU A 1 94 ? -7.346 0.498 -13.661 1.00 87.06 94 LEU A O 1
ATOM 735 N N . VAL A 1 95 ? -5.904 -1.130 -14.242 1.00 89.19 95 VAL A N 1
ATOM 736 C CA . VAL A 1 95 ? -5.559 -1.563 -12.881 1.00 89.19 95 VAL A CA 1
ATOM 737 C C . VAL A 1 95 ? -4.956 -0.424 -12.052 1.00 89.19 95 VAL A C 1
ATOM 739 O O . VAL A 1 95 ? -5.270 -0.338 -10.873 1.00 89.19 95 VAL A O 1
ATOM 742 N N . ILE A 1 96 ? -4.197 0.502 -12.655 1.00 89.31 96 ILE A N 1
ATOM 743 C CA . ILE A 1 96 ? -3.669 1.687 -11.947 1.00 89.31 96 ILE A CA 1
ATOM 744 C C . ILE A 1 96 ? -4.810 2.594 -11.478 1.00 89.31 96 ILE A C 1
ATOM 746 O O . ILE A 1 96 ? -4.791 3.106 -10.365 1.00 89.31 96 ILE A O 1
ATOM 750 N N . GLY A 1 97 ? -5.841 2.784 -12.306 1.00 90.88 97 GLY A N 1
ATOM 751 C CA . GLY A 1 97 ? -7.011 3.569 -11.904 1.00 90.88 97 GLY A CA 1
ATOM 752 C C . GLY A 1 97 ? -7.762 2.931 -10.732 1.00 90.88 97 GLY A C 1
ATOM 753 O O . GLY A 1 97 ? -8.248 3.638 -9.851 1.00 90.88 97 GLY A O 1
ATOM 754 N N . VAL A 1 98 ? -7.827 1.596 -10.707 1.00 92.25 98 VAL A N 1
ATOM 755 C CA . VAL A 1 98 ? -8.433 0.833 -9.607 1.00 92.25 98 VAL A CA 1
ATOM 756 C C . VAL A 1 98 ? -7.595 0.937 -8.334 1.00 92.25 98 VAL A C 1
ATOM 758 O O . VAL A 1 98 ? -8.163 1.233 -7.289 1.00 92.25 98 VAL A O 1
ATOM 761 N N . GLU A 1 99 ? -6.275 0.759 -8.423 1.00 93.94 99 GLU A N 1
ATOM 762 C CA . GLU A 1 99 ? -5.326 0.940 -7.312 1.00 93.94 99 GLU A CA 1
ATOM 763 C C . GLU A 1 99 ? -5.491 2.329 -6.681 1.00 93.94 99 GLU A C 1
ATOM 765 O O . GLU A 1 99 ? -5.857 2.447 -5.518 1.00 93.94 99 GLU A O 1
ATOM 770 N N . VAL A 1 100 ? -5.377 3.406 -7.465 1.00 93.06 100 VAL A N 1
ATOM 771 C CA . VAL A 1 100 ? -5.529 4.779 -6.946 1.00 93.06 100 VAL A CA 1
ATOM 772 C C . VAL A 1 100 ? -6.894 4.993 -6.275 1.00 93.06 100 VAL A C 1
ATOM 774 O O . VAL A 1 100 ? -6.999 5.688 -5.257 1.00 93.06 100 VAL A O 1
ATOM 777 N N . GLY A 1 101 ? -7.951 4.385 -6.820 1.00 94.88 101 GLY A N 1
ATOM 778 C CA . GLY A 1 101 ? -9.280 4.393 -6.214 1.00 94.88 101 GLY A CA 1
ATOM 779 C C . GLY A 1 101 ? -9.317 3.684 -4.857 1.00 94.88 101 GLY A C 1
ATOM 780 O O . GLY A 1 101 ? -9.850 4.239 -3.893 1.00 94.88 101 GLY A O 1
ATOM 781 N N . LEU A 1 102 ? -8.727 2.492 -4.762 1.00 93.75 102 LEU A N 1
ATOM 782 C CA . LEU A 1 102 ? -8.636 1.710 -3.527 1.00 93.75 102 LEU A CA 1
ATOM 783 C C . LEU A 1 102 ? -7.814 2.443 -2.464 1.00 93.75 102 LEU A C 1
ATOM 785 O O . LEU A 1 102 ? -8.323 2.657 -1.362 1.00 93.75 102 LEU A O 1
ATOM 789 N N . ALA A 1 103 ? -6.622 2.929 -2.810 1.00 93.44 103 ALA A N 1
ATOM 790 C CA . ALA A 1 103 ? -5.780 3.733 -1.928 1.00 93.44 103 ALA A CA 1
ATOM 791 C C . ALA A 1 103 ? -6.522 4.958 -1.365 1.00 93.44 103 ALA A C 1
ATOM 793 O O . ALA A 1 103 ? -6.431 5.270 -0.172 1.00 93.44 103 ALA A O 1
ATOM 794 N N . SER A 1 104 ? -7.316 5.639 -2.199 1.00 95.19 104 SER A N 1
ATOM 795 C CA . SER A 1 104 ? -8.127 6.789 -1.775 1.00 95.19 104 SER A CA 1
ATOM 796 C C . SER A 1 104 ? -9.198 6.387 -0.758 1.00 95.19 104 SER A C 1
ATOM 798 O O . SER A 1 104 ? -9.385 7.068 0.252 1.00 95.19 104 SER A O 1
ATOM 800 N N . VAL A 1 105 ? -9.882 5.262 -0.987 1.00 94.69 105 VAL A N 1
ATOM 801 C CA . VAL A 1 105 ? -10.894 4.729 -0.063 1.00 94.69 105 VAL A CA 1
ATOM 802 C C . VAL A 1 105 ? -10.262 4.327 1.269 1.00 94.69 105 VAL A C 1
ATOM 804 O O . VAL A 1 105 ? -10.749 4.757 2.316 1.00 94.69 105 VAL A O 1
ATOM 807 N N . VAL A 1 106 ? -9.154 3.581 1.248 1.00 93.56 106 VAL A N 1
ATOM 808 C CA . VAL A 1 106 ? -8.412 3.188 2.461 1.00 93.56 106 VAL A CA 1
ATOM 809 C C . VAL A 1 106 ? -7.985 4.425 3.248 1.00 93.56 106 VAL A C 1
ATOM 811 O O . VAL A 1 106 ? -8.211 4.506 4.456 1.00 93.56 106 VAL A O 1
ATOM 814 N N . THR A 1 107 ? -7.456 5.438 2.559 1.00 93.06 107 THR A N 1
ATOM 815 C CA . THR A 1 107 ? -7.038 6.704 3.170 1.00 93.06 107 THR A CA 1
ATOM 816 C C . THR A 1 107 ? -8.209 7.424 3.839 1.00 93.06 107 THR A C 1
ATOM 818 O O . THR A 1 107 ? -8.077 7.895 4.970 1.00 93.06 107 THR A O 1
ATOM 821 N N . LEU A 1 108 ? -9.372 7.501 3.188 1.00 93.19 108 LEU A N 1
ATOM 822 C CA . LEU A 1 108 ? -10.570 8.117 3.767 1.00 93.19 108 LEU A CA 1
ATOM 823 C C . LEU A 1 108 ? -11.071 7.348 4.995 1.00 93.19 108 LEU A C 1
ATOM 825 O O . LEU A 1 108 ? -11.443 7.961 6.001 1.00 93.19 108 LEU A O 1
ATOM 829 N N . MET A 1 109 ? -11.048 6.016 4.942 1.00 89.94 109 MET A N 1
ATOM 830 C CA . MET A 1 109 ? -11.419 5.163 6.071 1.00 89.94 109 MET A CA 1
ATOM 831 C C . MET A 1 109 ? -10.467 5.365 7.260 1.00 89.94 109 MET A C 1
ATOM 833 O O . MET A 1 109 ? -10.926 5.583 8.384 1.00 89.94 109 MET A O 1
ATOM 837 N N . ALA A 1 110 ? -9.156 5.375 7.014 1.00 88.88 110 ALA A N 1
ATOM 838 C CA . ALA A 1 110 ? -8.137 5.587 8.038 1.00 88.88 110 ALA A CA 1
ATOM 839 C C . ALA A 1 110 ? -8.257 6.972 8.697 1.00 88.88 110 ALA A C 1
ATOM 841 O O . ALA A 1 110 ? -8.262 7.079 9.927 1.00 88.88 110 ALA A O 1
ATOM 842 N N . HIS A 1 111 ? -8.440 8.034 7.904 1.00 89.81 111 HIS A N 1
ATOM 843 C CA . HIS A 1 111 ? -8.661 9.383 8.434 1.00 89.81 111 HIS A CA 1
ATOM 844 C C . HIS A 1 111 ? -9.943 9.472 9.262 1.00 89.81 111 HIS A C 1
ATOM 846 O O . HIS A 1 111 ? -9.930 10.058 10.344 1.00 89.81 111 HIS A O 1
ATOM 852 N N . SER A 1 112 ? -11.034 8.859 8.796 1.00 86.38 112 SER A N 1
ATOM 853 C CA . SER A 1 112 ? -12.301 8.835 9.535 1.00 86.38 112 SER A CA 1
ATOM 854 C C . SER A 1 112 ? -12.124 8.183 10.909 1.00 86.38 112 SER A C 1
ATOM 856 O O . SER A 1 112 ? -12.586 8.720 11.917 1.00 86.38 112 SER A O 1
ATOM 858 N N . PHE A 1 113 ? -11.383 7.074 10.977 1.00 83.56 113 PHE A N 1
ATOM 859 C CA . PHE A 1 113 ? -11.059 6.415 12.241 1.00 83.56 113 PHE A CA 1
ATOM 860 C C . PHE A 1 113 ? -10.212 7.307 13.157 1.00 83.56 113 PHE A C 1
ATOM 862 O O . PHE A 1 113 ? -10.510 7.436 14.347 1.00 83.56 113 PHE A O 1
ATOM 869 N N . PHE A 1 114 ? -9.191 7.971 12.609 1.00 82.81 114 PHE A N 1
ATOM 870 C CA . PHE A 1 114 ? -8.335 8.873 13.377 1.00 82.81 114 PHE A CA 1
ATOM 871 C C . PHE A 1 114 ? -9.118 10.058 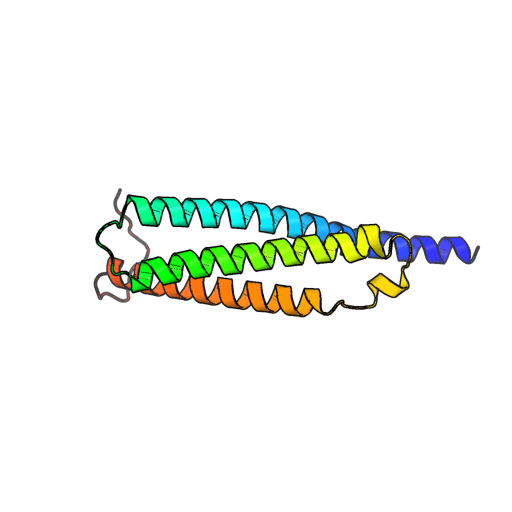13.954 1.00 82.81 114 PHE A C 1
ATOM 873 O O . PHE A 1 114 ? -8.964 10.370 15.133 1.00 82.81 114 PHE A O 1
ATOM 880 N N . VAL A 1 115 ? -10.015 10.668 13.172 1.00 85.19 115 VAL A N 1
ATOM 881 C CA . VAL A 1 115 ? -10.882 11.768 13.628 1.00 85.19 115 VAL A CA 1
ATOM 882 C C . VAL A 1 115 ? -11.776 11.320 14.781 1.00 85.19 115 VAL A C 1
ATOM 884 O O . VAL A 1 115 ? -11.825 11.991 15.813 1.00 85.19 115 VAL A O 1
ATOM 887 N N . VAL A 1 116 ? -12.438 10.166 14.648 1.00 79.69 116 VAL A N 1
ATOM 888 C CA . VAL A 1 116 ? -13.296 9.611 15.706 1.00 79.69 116 VAL A CA 1
ATOM 889 C C . VAL A 1 116 ? -12.482 9.343 16.973 1.00 79.69 116 VAL A C 1
ATOM 891 O O . VAL A 1 116 ? -12.856 9.785 18.060 1.00 79.69 116 VAL A O 1
ATOM 894 N N . ARG A 1 117 ? -11.326 8.685 16.846 1.00 77.62 117 ARG A N 1
ATOM 895 C CA . ARG A 1 117 ? -10.431 8.403 17.975 1.00 77.62 117 ARG A CA 1
ATOM 896 C C . ARG A 1 117 ? -9.989 9.710 18.650 1.00 77.62 117 ARG A C 1
ATOM 898 O O . ARG A 1 117 ? -10.049 9.823 19.877 1.00 77.62 117 ARG A O 1
ATOM 905 N N . VAL A 1 118 ? -9.524 10.696 17.884 1.00 82.44 118 VAL A N 1
ATOM 906 C CA . VAL A 1 118 ? -9.090 11.995 18.423 1.00 82.44 118 VAL A CA 1
ATOM 907 C C . VAL A 1 118 ? -10.236 12.684 19.158 1.00 82.44 118 VAL A C 1
ATOM 909 O O . VAL A 1 118 ? -10.014 13.189 20.255 1.00 82.44 118 VAL A O 1
ATOM 912 N N . TRP A 1 119 ? -11.458 12.639 18.627 1.00 73.38 119 TRP A N 1
ATOM 913 C CA . TRP A 1 119 ? -12.628 13.231 19.274 1.00 73.38 119 TRP A CA 1
ATOM 914 C C . TRP A 1 119 ? -12.944 12.594 20.635 1.00 73.38 119 TRP A C 1
ATOM 916 O O . TRP A 1 119 ? -13.187 13.311 21.607 1.00 73.38 119 TRP A O 1
ATOM 926 N N . TYR A 1 120 ? -12.865 11.263 20.738 1.00 70.56 120 TYR A N 1
ATOM 927 C CA . TYR A 1 120 ? -13.098 10.559 22.003 1.00 70.56 120 TYR A CA 1
ATOM 928 C C . TYR A 1 120 ? -12.019 10.835 23.058 1.00 70.56 120 TYR A C 1
ATOM 930 O O . TYR A 1 120 ? -12.341 10.956 24.238 1.00 70.56 120 TYR A O 1
ATOM 938 N N . ILE A 1 121 ? -10.749 10.969 22.662 1.00 69.44 121 ILE A N 1
ATOM 939 C CA . ILE A 1 121 ? -9.648 11.207 23.618 1.00 69.44 121 ILE A CA 1
ATOM 940 C C . ILE A 1 121 ? -9.462 12.691 23.943 1.00 69.44 121 ILE A C 1
ATOM 942 O O . ILE A 1 121 ? -9.038 13.027 25.044 1.00 69.44 121 ILE A O 1
ATOM 946 N N . GLY A 1 122 ? -9.830 13.586 23.028 1.00 66.06 122 GLY A N 1
ATOM 947 C CA . GLY A 1 122 ? -9.738 15.035 23.210 1.00 66.06 122 GLY A CA 1
ATOM 948 C C . GLY A 1 122 ? -10.776 15.634 24.164 1.00 66.06 122 GLY A C 1
ATOM 949 O O . GLY A 1 122 ? -10.768 16.845 24.364 1.00 66.06 122 GLY A O 1
ATOM 950 N N . GLY A 1 123 ? -11.679 14.830 24.742 1.00 61.19 123 GLY A N 1
ATOM 951 C CA . GLY A 1 123 ? -12.584 15.261 25.810 1.00 61.19 123 GLY A CA 1
ATOM 952 C C . GLY A 1 123 ? -13.303 16.583 25.521 1.00 61.19 123 GLY A C 1
ATOM 953 O O . GLY A 1 123 ? -13.163 17.523 26.294 1.00 61.19 123 GLY A O 1
ATOM 954 N N . ARG A 1 124 ? -14.041 16.688 24.403 1.00 54.50 124 ARG A N 1
ATOM 955 C CA . ARG A 1 124 ? -14.872 17.865 24.040 1.00 54.50 124 ARG A CA 1
ATOM 956 C C . ARG A 1 124 ? -14.157 19.234 24.029 1.00 54.50 124 ARG A C 1
ATOM 958 O O . ARG A 1 124 ? -14.843 20.242 23.880 1.00 54.50 124 ARG A O 1
ATOM 965 N N . ASN A 1 125 ? -12.826 19.296 24.125 1.00 53.81 125 ASN A N 1
ATOM 966 C CA . ASN A 1 125 ? -12.072 20.547 24.176 1.00 53.81 125 ASN A CA 1
ATOM 967 C C . ASN A 1 125 ? -11.204 20.689 22.918 1.00 53.81 125 ASN A C 1
ATOM 969 O O . ASN A 1 125 ? -10.197 20.008 22.747 1.00 53.81 125 ASN A O 1
ATOM 973 N N . PHE A 1 126 ? -11.612 21.592 22.026 1.00 53.34 126 PHE A N 1
ATOM 974 C CA . PHE A 1 126 ? -11.111 21.777 20.653 1.00 53.34 126 PHE A CA 1
ATOM 975 C C . PHE A 1 126 ? -9.657 22.313 20.556 1.00 53.34 126 PHE A C 1
ATOM 977 O O . PHE A 1 126 ? -9.253 22.799 19.506 1.00 53.34 126 PHE A O 1
ATOM 984 N N . GLY A 1 127 ? -8.874 22.287 21.645 1.00 58.66 127 GLY A N 1
ATOM 985 C CA . GLY A 1 127 ? -7.732 23.193 21.827 1.00 58.66 127 GLY A CA 1
ATOM 986 C C . GLY A 1 127 ? -6.344 22.611 22.105 1.00 58.66 127 GLY A C 1
ATOM 987 O O . GLY A 1 127 ? -5.406 23.400 22.127 1.00 58.66 127 GLY A O 1
ATOM 988 N N . VAL A 1 128 ? -6.130 21.308 22.338 1.00 49.62 128 VAL A N 1
ATOM 989 C CA . VAL A 1 128 ? -4.753 20.844 22.638 1.00 49.62 128 VAL A CA 1
ATOM 990 C C . VAL A 1 128 ? -4.474 19.395 22.218 1.00 49.62 128 VAL A C 1
ATOM 992 O O . VAL A 1 128 ? -4.762 18.471 22.974 1.00 49.62 128 VAL A O 1
ATOM 995 N N . PRO A 1 129 ? -3.815 19.164 21.069 1.00 50.84 129 PRO A N 1
ATOM 996 C CA . PRO A 1 129 ? -3.125 17.913 20.779 1.00 50.84 129 PRO A CA 1
ATOM 997 C C . PRO A 1 129 ? -1.618 18.049 21.079 1.00 50.84 129 PRO A C 1
ATOM 999 O O . PRO A 1 129 ? -0.788 17.647 20.274 1.00 50.84 129 PRO A O 1
ATOM 1002 N N . GLY A 1 130 ? -1.247 18.683 22.200 1.00 54.47 130 GLY A N 1
ATOM 1003 C CA . GLY A 1 130 ? 0.156 19.011 22.509 1.00 54.47 130 GLY A CA 1
ATOM 1004 C C . GLY A 1 130 ? 0.697 18.486 23.839 1.00 54.47 130 GLY A C 1
ATOM 1005 O O . GLY A 1 130 ? 1.904 18.503 24.044 1.00 54.47 130 GLY A O 1
ATOM 1006 N N . VAL A 1 131 ? -0.152 18.014 24.755 1.00 56.84 131 VAL A N 1
ATOM 1007 C CA . VAL A 1 131 ? 0.303 17.567 26.082 1.00 56.84 131 VAL A CA 1
ATOM 1008 C C . VAL A 1 131 ? -0.252 16.180 26.366 1.00 56.84 131 VAL A C 1
ATOM 1010 O O . VAL A 1 131 ? -1.204 15.998 27.120 1.00 56.84 131 VAL A O 1
ATOM 1013 N N . ILE A 1 132 ? 0.367 15.183 25.738 1.00 61.88 132 ILE A N 1
ATOM 1014 C CA . ILE A 1 132 ? 0.395 13.835 26.298 1.00 61.88 132 ILE A CA 1
ATOM 1015 C C . ILE A 1 132 ? 1.310 13.934 27.521 1.00 61.88 132 ILE A C 1
ATOM 1017 O O . ILE A 1 132 ? 2.510 14.165 27.389 1.00 61.88 132 ILE A O 1
ATOM 1021 N N . ARG A 1 133 ? 0.724 13.860 28.719 1.00 34.91 133 ARG A N 1
ATOM 1022 C CA . ARG A 1 133 ? 1.494 13.598 29.940 1.00 34.91 133 ARG A CA 1
ATOM 1023 C C . ARG A 1 133 ? 1.956 12.128 29.915 1.00 34.91 133 ARG A C 1
ATOM 1025 O O . ARG A 1 133 ? 1.201 11.313 29.382 1.00 34.91 133 ARG A O 1
ATOM 1032 N N . PRO A 1 134 ? 3.172 11.834 30.415 1.00 49.34 134 PRO A N 1
ATOM 1033 C CA . PRO A 1 134 ? 3.770 10.498 30.387 1.00 49.34 134 PRO A CA 1
ATOM 1034 C C . PRO A 1 134 ? 2.947 9.456 31.150 1.00 49.34 134 PRO A C 1
ATOM 1036 O O . PRO A 1 134 ? 2.221 9.850 32.093 1.00 49.34 134 PRO A O 1
#

Organism: Ceriporiopsis subvermispora (strain B) (NCBI:txid914234)

Sequence (134 aa):
MSVFLSTDAMYPLVQGTCGALVVAMALSSVVLGCTILQAYYYFDRFKSDGTYLKVFVVALVAFDMADTISAILIVWWYTVLHYGDFDSLARLPLVIGVEVGLASVVTLMAHSFFVVRVWYIGGRNFGVPGVIRP

Foldseek 3Di:
DVVVVVVVVLVCLCCVQLVVLVVVLVVLVVVLVVLVVVLVVCCVPPVPDDPVVNVLSVVLSVLSVLLSVLSVVQSCCDPPVCNPPSVVSVDDDCSVVVSVVSVVVSVVSVVVVVVVVCVVVVPPDPDDPDDPDD